Protein AF-0000000073175382 (afdb_homodimer)

Solvent-accessible surface area (backbone atoms only — not comparable to full-atom values): 8287 Å² total; per-residue (Å²): 129,83,79,76,67,55,71,67,48,51,54,48,49,57,59,66,45,48,71,29,51,30,39,38,35,30,70,88,64,50,30,36,39,24,29,28,66,21,48,31,96,70,52,30,32,27,28,35,66,22,32,36,38,60,87,94,38,78,76,46,76,35,62,39,35,36,37,39,23,92,41,53,65,48,77,41,82,107,128,84,72,72,68,46,50,57,45,44,59,46,49,58,59,67,44,50,71,29,52,29,38,40,34,32,71,88,66,50,31,34,39,25,28,27,66,43,68,50,96,68,53,32,33,33,28,34,66,22,34,35,40,60,88,95,38,80,76,48,76,35,68,67,44,79,45,62,22,89,44,46,37,33,43,29,59,109

Nearest PDB structures (foldseek):
  4f7u-assembly2_I  TM=9.726E-01  e=1.746E-07  Xenopus laevis
  1i4k-assembly6_T  TM=9.690E-01  e=5.538E-07  Archaeoglobus fulgidus
  1m8v-assembly1_B  TM=9.820E-01  e=1.757E-06  Pyrococcus abyssi
  1th7-assembly1_A  TM=8.990E-01  e=1.961E-06  Saccharolobus solfataricus
  5o9z-assembly1_d  TM=9.003E-01  e=1.196E-06  Homo sapiens

InterPro domains:
  IPR0011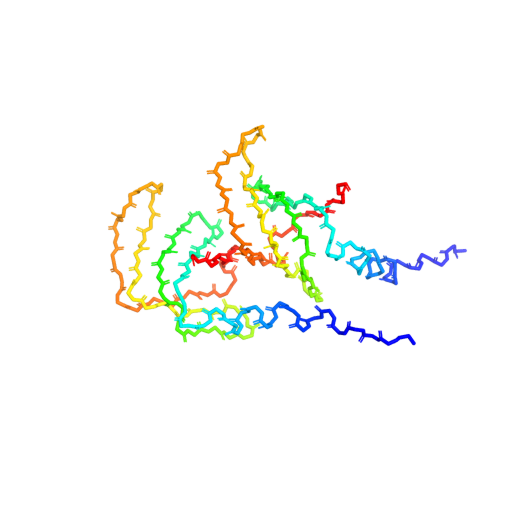63 Sm domain, eukaryotic/archaea-type [PF01423] (12-75)
  IPR001163 Sm domain, eukaryotic/archaea-type [SM00651] (12-77)
  IPR010920 LSM domain superfamily [SSF50182] (12-76)
  IPR016487 Sm-like protein Lsm6/SmF [PTHR11021] (9-78)
  IPR047575 Sm doma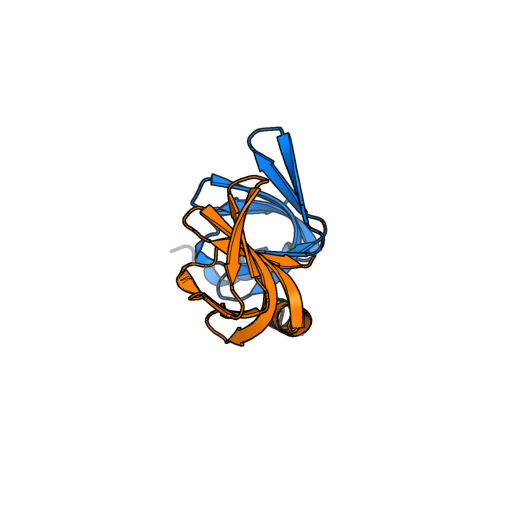in [PS52002] (9-78)

Secondary structure (DSSP, 8-state):
-----HHHHHHHHHHHTTTSEEEEEETTS-EEEEEEEEE-TT--EEEEEEEEEETTEEEEEEEEEEE-GGGEEEEEE-/-----THHHHHHHHHHTTTSEEEEEETTS-EEEEEEEEE-TT--EEEEEEEEEETTEEEEEEEEEEE-GGGEEEEEE-

Organism: Brettanomyces naardenensis (NCBI:txid13370)

Radius of gyration: 16.24 Å; Cα contacts (8 Å, |Δi|>4): 353; chains: 2; bounding box: 35×48×43 Å

Structure (mmCIF, N/CA/C/O backbone):
data_AF-0000000073175382-model_v1
#
loop_
_entity.id
_entity.type
_entity.pdbx_description
1 polymer DEKNAAC103943
#
loop_
_atom_site.group_PDB
_atom_site.id
_atom_site.type_symbol
_atom_site.label_atom_id
_atom_site.label_alt_id
_atom_site.label_comp_id
_atom_site.label_asym_id
_atom_site.label_entity_id
_atom_site.label_seq_id
_atom_site.pdbx_PDB_ins_code
_atom_site.Cartn_x
_atom_site.Cartn_y
_atom_site.Cartn_z
_atom_site.oc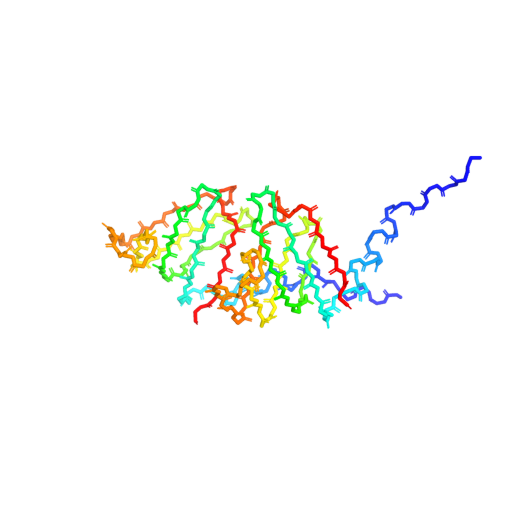cupancy
_atom_site.B_iso_or_equiv
_atom_site.auth_seq_id
_atom_site.auth_comp_id
_atom_site.auth_asym_id
_atom_site.auth_atom_id
_atom_site.pdbx_PDB_model_num
ATOM 1 N N . MET A 1 1 ? -4.305 27.578 30.906 1 38.25 1 MET A N 1
ATOM 2 C CA . MET A 1 1 ? -4.312 26.281 30.234 1 38.25 1 MET A CA 1
ATOM 3 C C . MET A 1 1 ? -4.16 26.453 28.719 1 38.25 1 MET A C 1
ATOM 5 O O . MET A 1 1 ? -4.988 27.094 28.078 1 38.25 1 MET A O 1
ATOM 9 N N . SER A 1 2 ? -3.01 26.641 28.094 1 44.53 2 SER A N 1
ATOM 10 C CA . SER A 1 2 ? -2.812 26.891 26.672 1 44.53 2 SER A CA 1
ATOM 11 C C . SER A 1 2 ? -3.625 25.922 25.828 1 44.53 2 SER A C 1
ATOM 13 O O . SER A 1 2 ? -3.674 24.734 26.109 1 44.53 2 SER A O 1
ATOM 15 N N . ALA A 1 3 ? -4.746 26.219 25.281 1 49.75 3 ALA A N 1
ATOM 16 C CA . ALA A 1 3 ? -5.664 25.438 24.453 1 49.75 3 ALA A CA 1
ATOM 17 C C . ALA A 1 3 ? -4.902 24.594 23.422 1 49.75 3 ALA A C 1
ATOM 19 O O . ALA A 1 3 ? -4.059 25.125 22.703 1 49.75 3 ALA A O 1
ATOM 20 N N . VAL A 1 4 ? -4.352 23.469 23.719 1 46.31 4 VAL A N 1
ATOM 21 C CA . VAL A 1 4 ? -3.609 22.578 22.828 1 46.31 4 VAL A CA 1
ATOM 22 C C . VAL A 1 4 ? -4.375 22.406 21.531 1 46.31 4 VAL A C 1
ATOM 24 O O . VAL A 1 4 ? -5.461 21.812 21.516 1 46.31 4 VAL A O 1
ATOM 27 N N . PRO A 1 5 ? -4.633 23.281 20.609 1 49.53 5 PRO A N 1
ATOM 28 C CA . PRO A 1 5 ? -5.355 23.219 19.328 1 49.53 5 PRO A CA 1
ATOM 29 C C . PRO A 1 5 ? -5.023 21.953 18.531 1 49.53 5 PRO A C 1
ATOM 31 O O . PRO A 1 5 ? -4.172 22 17.641 1 49.53 5 PRO A O 1
ATOM 34 N N . THR A 1 6 ? -4.719 20.812 19.047 1 50.59 6 THR A N 1
ATOM 35 C CA . THR A 1 6 ? -3.912 19.688 18.562 1 50.59 6 THR A CA 1
ATOM 36 C C . THR A 1 6 ? -4.512 19.094 17.297 1 50.59 6 THR A C 1
ATOM 38 O O . THR A 1 6 ? -3.783 18.766 16.359 1 50.59 6 THR A O 1
ATOM 41 N N . SER A 1 7 ? -5.848 18.828 17.359 1 56.62 7 SER A N 1
ATOM 42 C CA . SER A 1 7 ? -6.461 18.062 16.281 1 56.62 7 SER A CA 1
ATOM 43 C C . SER A 1 7 ? -6.457 18.859 14.977 1 56.62 7 SER A C 1
ATOM 45 O O . SER A 1 7 ? -6.188 18.297 13.906 1 56.62 7 SER A O 1
ATOM 47 N N . ALA A 1 8 ? -6.777 20.172 14.953 1 63.34 8 ALA A N 1
ATOM 48 C CA . ALA A 1 8 ? -6.789 21.094 13.82 1 63.34 8 ALA A CA 1
ATOM 49 C C . ALA A 1 8 ? -5.402 21.188 13.188 1 63.34 8 ALA A C 1
ATOM 51 O O . ALA A 1 8 ? -5.273 21.188 11.961 1 63.34 8 ALA A O 1
ATOM 52 N N . SER A 1 9 ? -4.402 20.969 14.008 1 83.56 9 SER A N 1
ATOM 53 C CA . SER A 1 9 ? -3.035 21.203 13.555 1 83.56 9 SER A CA 1
ATOM 54 C C . SER A 1 9 ? -2.494 20 12.781 1 83.56 9 SER A C 1
ATOM 56 O O . SER A 1 9 ? -1.812 20.172 11.766 1 83.56 9 SER A O 1
ATOM 58 N N . THR A 1 1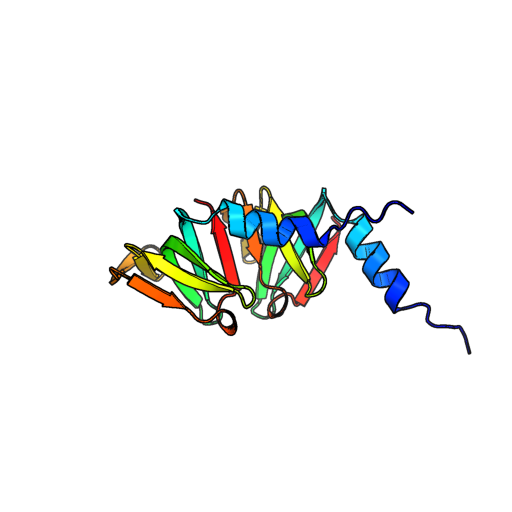0 ? -2.939 18.812 13.203 1 86.81 10 THR A N 1
ATOM 59 C CA . THR A 1 10 ? -2.451 17.625 12.508 1 86.81 10 THR A CA 1
ATOM 60 C C . THR A 1 10 ? -3.051 17.531 11.109 1 86.81 10 THR A C 1
ATOM 62 O O . THR A 1 10 ? -2.332 17.312 10.133 1 86.81 10 THR A O 1
ATOM 65 N N . SER A 1 11 ? -4.422 17.766 11.125 1 87.38 11 SER A N 1
ATOM 66 C CA . SER A 1 11 ? -5.109 17.719 9.836 1 87.38 11 SER A CA 1
ATOM 67 C C . SER A 1 11 ? -4.535 18.75 8.867 1 87.38 11 SER A C 1
ATOM 69 O O . SER A 1 11 ? -4.402 18.469 7.672 1 87.38 11 SER A O 1
ATOM 71 N N . ASN A 1 12 ? -4.281 19.953 9.375 1 89.75 12 ASN A N 1
ATOM 72 C CA . ASN A 1 12 ? -3.688 20.984 8.539 1 89.75 12 ASN A CA 1
ATOM 73 C C . ASN A 1 12 ? -2.318 20.562 8.008 1 89.75 12 ASN A C 1
ATOM 75 O O . ASN A 1 12 ? -2.002 20.781 6.84 1 89.75 12 ASN A O 1
ATOM 79 N N . PHE A 1 13 ? -1.589 20.062 8.938 1 91.38 13 PHE A N 1
ATOM 80 C CA . PHE A 1 13 ? -0.28 19.594 8.516 1 91.38 13 PHE A CA 1
ATOM 81 C C . PHE A 1 13 ? -0.418 18.578 7.379 1 91.38 13 PHE A C 1
ATOM 83 O O . PHE A 1 13 ? 0.25 18.703 6.352 1 91.38 13 PHE A O 1
ATOM 90 N N . LEU A 1 14 ? -1.261 17.562 7.543 1 92.56 14 LEU A N 1
ATOM 91 C CA . LEU A 1 14 ? -1.413 16.484 6.562 1 92.56 14 LEU A CA 1
ATOM 92 C C . LEU A 1 14 ? -1.925 17.031 5.234 1 92.56 14 LEU A C 1
ATOM 94 O O . LEU A 1 14 ? -1.491 16.594 4.168 1 92.56 14 LEU A O 1
ATOM 98 N N . SER A 1 15 ? -2.773 18 5.352 1 92.31 15 SER A N 1
ATOM 99 C CA . SER A 1 15 ? -3.256 18.656 4.141 1 92.31 15 SER A CA 1
ATOM 100 C C . SER A 1 15 ? -2.135 19.406 3.434 1 92.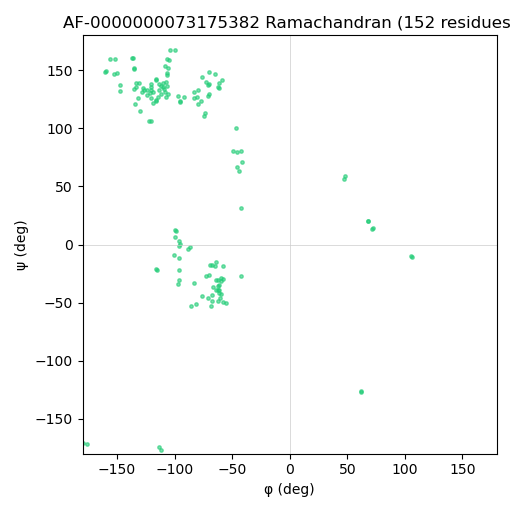31 15 SER A C 1
ATOM 102 O O . SER A 1 15 ? -2.035 19.375 2.205 1 92.31 15 SER A O 1
ATOM 104 N N . ASP A 1 16 ? -1.273 19.969 4.207 1 94.06 16 ASP A N 1
ATOM 105 C CA . ASP A 1 16 ? -0.218 20.828 3.668 1 94.06 16 ASP A CA 1
ATOM 106 C C . ASP A 1 16 ? 0.842 20 2.945 1 94.06 16 ASP A C 1
ATOM 108 O O . ASP A 1 16 ? 1.479 20.469 2.006 1 94.06 16 ASP A O 1
ATOM 112 N N . ILE A 1 17 ? 1 18.797 3.318 1 94.75 17 ILE A N 1
ATOM 113 C CA . ILE A 1 17 ? 2.094 18.016 2.74 1 94.75 17 ILE A CA 1
ATOM 114 C C . ILE A 1 17 ? 1.574 17.188 1.577 1 94.75 17 ILE A C 1
ATOM 116 O O . ILE A 1 17 ? 2.34 16.469 0.93 1 94.75 17 ILE A O 1
ATOM 120 N N . THR A 1 18 ? 0.351 17.25 1.3 1 95.25 18 THR A N 1
ATOM 121 C CA . THR A 1 18 ? -0.161 16.562 0.114 1 95.25 18 THR A CA 1
ATOM 122 C C . THR A 1 18 ? 0.469 17.141 -1.152 1 95.25 18 THR A C 1
ATOM 124 O O . THR A 1 18 ? 0.604 18.359 -1.287 1 95.25 18 THR A O 1
ATOM 127 N N . ASN A 1 19 ? 0.894 16.25 -2.068 1 97.06 19 ASN A N 1
ATOM 128 C CA . ASN A 1 19 ? 1.587 16.562 -3.316 1 97.06 19 ASN A CA 1
ATOM 129 C C . ASN A 1 19 ? 3.021 17.016 -3.066 1 97.06 19 ASN A C 1
ATOM 131 O O . ASN A 1 19 ? 3.623 17.672 -3.912 1 97.06 19 ASN A O 1
ATOM 135 N N . SER A 1 20 ? 3.516 16.797 -1.87 1 97.88 20 SER A N 1
ATOM 136 C CA . SER A 1 20 ? 4.902 17.094 -1.528 1 97.88 20 SER A CA 1
ATOM 137 C C . SER A 1 20 ? 5.727 15.82 -1.405 1 97.88 20 SER A C 1
ATOM 139 O O . SER A 1 20 ? 5.168 14.734 -1.228 1 97.88 20 SER A O 1
ATOM 141 N N . SER A 1 21 ? 7.055 16.031 -1.524 1 98.62 21 SER A N 1
ATOM 142 C CA . SER A 1 21 ? 7.977 14.93 -1.259 1 98.62 21 SER A CA 1
ATOM 143 C C . SER A 1 21 ? 8.023 14.594 0.228 1 98.62 21 SER A C 1
ATOM 145 O O . SER A 1 21 ? 8.172 15.484 1.067 1 98.62 21 SER A O 1
ATOM 147 N N . VAL A 1 22 ? 7.828 13.297 0.558 1 98.75 22 VAL A N 1
ATOM 148 C CA . VAL A 1 22 ? 7.797 12.898 1.96 1 98.75 22 VAL A CA 1
ATOM 149 C C . VAL A 1 22 ? 8.617 11.625 2.15 1 98.75 22 VAL A C 1
ATOM 151 O O . VAL A 1 22 ? 8.953 10.938 1.178 1 98.75 22 VAL A O 1
ATOM 154 N N . ILE A 1 23 ? 9.008 11.375 3.379 1 98.69 23 ILE A N 1
ATOM 155 C CA . ILE A 1 23 ? 9.523 10.094 3.865 1 98.69 23 ILE A CA 1
ATOM 156 C C . ILE A 1 23 ? 8.477 9.422 4.754 1 98.69 23 ILE A C 1
ATOM 158 O O . ILE A 1 23 ? 7.922 10.055 5.656 1 98.69 23 ILE A O 1
ATOM 162 N N . VAL A 1 24 ? 8.156 8.172 4.441 1 98.69 24 VAL A N 1
ATOM 163 C CA . VAL A 1 24 ? 7.219 7.395 5.246 1 98.69 24 VAL A CA 1
ATOM 164 C C . VAL A 1 24 ? 7.938 6.195 5.855 1 98.69 24 VAL A C 1
ATOM 166 O O . VAL A 1 24 ? 8.523 5.379 5.141 1 98.69 24 VAL A O 1
ATOM 169 N N . LYS A 1 25 ? 7.859 6.098 7.188 1 98.5 25 LYS A N 1
ATOM 170 C CA . LYS A 1 25 ? 8.391 4.953 7.918 1 98.5 25 LYS A CA 1
ATOM 171 C C . LYS A 1 25 ? 7.273 4.09 8.492 1 98.5 25 LYS A C 1
ATOM 173 O O . LYS A 1 25 ? 6.305 4.609 9.047 1 98.5 25 LYS A O 1
ATOM 178 N N . LEU A 1 26 ? 7.41 2.783 8.297 1 97.81 26 LEU A N 1
ATOM 179 C CA . LEU A 1 26 ? 6.391 1.86 8.773 1 97.81 26 LEU A CA 1
ATOM 180 C C . LEU A 1 26 ? 6.809 1.223 10.094 1 97.81 26 LEU A C 1
ATOM 182 O O . LEU A 1 26 ? 7.98 1.279 10.469 1 97.81 26 LEU A O 1
ATOM 186 N N . ASN A 1 27 ? 5.871 0.591 10.734 1 96.88 27 ASN A N 1
ATOM 187 C CA . ASN A 1 27 ? 6.082 -0.045 12.031 1 96.88 27 ASN A CA 1
ATOM 188 C C . ASN A 1 27 ? 7.117 -1.161 11.945 1 96.88 27 ASN A C 1
ATOM 190 O O . ASN A 1 27 ? 7.848 -1.411 12.906 1 96.88 27 ASN A O 1
ATOM 194 N N . ASN A 1 28 ? 7.199 -1.766 10.898 1 94.06 28 ASN A N 1
ATOM 195 C CA . ASN A 1 28 ? 8.102 -2.902 10.734 1 94.06 28 ASN A CA 1
ATOM 196 C C . ASN A 1 28 ? 9.484 -2.459 10.281 1 94.06 28 ASN A C 1
ATOM 198 O O . ASN A 1 28 ? 10.336 -3.293 9.969 1 94.06 28 ASN A O 1
ATOM 202 N N . GLY A 1 29 ? 9.633 -1.207 10.047 1 94.62 29 GLY A N 1
ATOM 203 C CA . GLY A 1 29 ? 10.953 -0.677 9.727 1 94.62 29 GLY A CA 1
ATOM 204 C C . GLY A 1 29 ? 11.102 -0.315 8.258 1 94.62 29 GLY A C 1
ATOM 205 O O . GLY A 1 29 ? 12.07 0.351 7.875 1 94.62 29 GLY A O 1
ATOM 206 N N . PHE A 1 30 ? 10.195 -0.678 7.414 1 95.44 30 PHE A N 1
ATOM 207 C CA . PHE A 1 30 ? 10.266 -0.299 6.008 1 95.44 30 PHE A CA 1
ATOM 208 C C . PHE A 1 30 ? 10.133 1.211 5.844 1 95.44 30 PHE A C 1
ATOM 210 O O . PHE A 1 30 ? 9.453 1.867 6.637 1 95.44 30 PHE A O 1
ATOM 217 N N . GLU A 1 31 ? 10.82 1.704 4.863 1 98.31 31 GLU A N 1
ATOM 218 C CA . GLU A 1 31 ? 10.852 3.141 4.609 1 98.31 31 GLU A CA 1
ATOM 219 C C . GLU A 1 31 ? 10.641 3.445 3.131 1 98.31 31 GLU A C 1
ATOM 221 O O . GLU A 1 31 ? 11.234 2.797 2.268 1 98.31 31 GLU A O 1
ATOM 226 N N . TYR A 1 32 ? 9.797 4.434 2.869 1 98.62 32 TYR A N 1
ATOM 227 C CA . TYR A 1 32 ? 9.492 4.848 1.505 1 98.62 32 TYR A CA 1
ATOM 228 C C . TYR A 1 32 ? 9.695 6.348 1.332 1 98.62 32 TYR A C 1
ATOM 230 O O . TYR A 1 32 ? 9.359 7.133 2.221 1 98.62 32 TYR A O 1
ATOM 238 N N . HIS A 1 33 ? 10.328 6.738 0.267 1 98.75 33 HIS A N 1
ATOM 239 C CA . HIS A 1 33 ? 10.422 8.117 -0.187 1 98.75 33 HIS A CA 1
ATOM 240 C C . HIS A 1 33 ? 9.578 8.344 -1.436 1 98.75 33 HIS A C 1
ATOM 242 O O . HIS A 1 33 ? 9.625 7.551 -2.377 1 98.75 33 HIS A O 1
ATOM 248 N N . GLY A 1 34 ? 8.797 9.367 -1.444 1 98.62 34 GLY A N 1
ATOM 249 C CA . GLY A 1 34 ? 7.98 9.641 -2.615 1 98.62 34 GLY A CA 1
ATOM 250 C C . GLY A 1 34 ? 7.125 10.883 -2.469 1 98.62 34 GLY A C 1
ATOM 251 O O . GLY A 1 34 ? 7.34 11.688 -1.561 1 98.62 34 GLY A O 1
ATOM 252 N N . VAL A 1 35 ? 6.215 11.094 -3.414 1 98.69 35 VAL A N 1
ATOM 253 C CA . VAL A 1 35 ? 5.27 12.203 -3.383 1 98.69 35 VAL A CA 1
ATOM 254 C C . VAL A 1 35 ? 3.945 11.742 -2.775 1 98.69 35 VAL A C 1
ATOM 256 O O . VAL A 1 35 ? 3.332 10.789 -3.264 1 98.69 35 VAL A O 1
ATOM 259 N N . LEU A 1 36 ? 3.562 12.445 -1.727 1 98.38 36 LEU A N 1
ATOM 260 C CA . LEU A 1 36 ? 2.275 12.133 -1.116 1 98.38 36 LEU A CA 1
ATOM 261 C C . LEU A 1 36 ? 1.125 12.641 -1.979 1 98.38 36 LEU A C 1
ATOM 263 O O . LEU A 1 36 ? 0.879 13.852 -2.041 1 98.38 36 LEU A O 1
ATOM 267 N N . SER A 1 37 ? 0.405 11.719 -2.557 1 97.44 37 SER A N 1
ATOM 268 C CA . SER A 1 37 ? -0.668 12.156 -3.441 1 97.44 37 SER A CA 1
ATOM 269 C C . SER A 1 37 ? -2.006 12.195 -2.711 1 97.44 37 SER A C 1
ATOM 271 O O . SER A 1 37 ? -2.895 12.969 -3.07 1 97.44 37 SER A O 1
ATOM 273 N N . SER A 1 38 ? -2.135 11.32 -1.757 1 96.62 38 SER A N 1
ATOM 274 C CA . SER A 1 38 ? -3.398 11.258 -1.029 1 96.62 38 SER A CA 1
ATOM 275 C C . SER A 1 38 ? -3.195 10.734 0.388 1 96.62 38 SER A C 1
ATOM 277 O O . SER A 1 38 ? -2.299 9.922 0.632 1 96.62 38 SER A O 1
ATOM 279 N N . ILE A 1 39 ? -3.971 11.195 1.347 1 95.56 39 ILE A N 1
ATOM 280 C CA . ILE A 1 39 ? -4.027 10.719 2.727 1 95.56 39 ILE A CA 1
ATOM 281 C C . ILE A 1 39 ? -5.453 10.867 3.26 1 95.56 39 ILE A C 1
ATOM 283 O O . ILE A 1 39 ? -6.105 11.891 3.039 1 95.56 39 ILE A O 1
ATOM 287 N N . ASP A 1 40 ? -5.922 9.812 3.865 1 91.44 40 ASP A N 1
ATOM 288 C CA . ASP A 1 40 ? -7.301 9.891 4.344 1 91.44 40 ASP A CA 1
ATOM 289 C C . ASP A 1 40 ? -7.352 9.898 5.871 1 91.44 40 ASP A C 1
ATOM 291 O O . ASP A 1 40 ? -6.316 10.023 6.531 1 91.44 40 ASP A O 1
ATOM 295 N N . GLY A 1 41 ? -8.508 9.898 6.441 1 87.19 41 GLY A N 1
ATOM 296 C CA . GLY A 1 41 ? -8.711 10.078 7.871 1 87.19 41 GLY A CA 1
ATOM 297 C C . GLY A 1 41 ? -8.133 8.953 8.703 1 87.19 41 GLY A C 1
ATOM 298 O O . GLY A 1 41 ? -7.938 9.109 9.914 1 87.19 41 GLY A O 1
ATOM 299 N N . PHE A 1 42 ? -7.855 7.812 8.141 1 87.56 42 PHE A N 1
ATOM 300 C CA . PHE A 1 42 ? -7.23 6.68 8.82 1 87.56 42 PHE A CA 1
ATOM 301 C C . PHE A 1 42 ? -5.727 6.668 8.578 1 87.56 42 PHE A C 1
ATOM 303 O O . PHE A 1 42 ? -5.055 5.676 8.867 1 87.56 42 PHE A O 1
ATOM 310 N N . MET A 1 43 ? -5.238 7.668 7.887 1 91.31 43 MET A N 1
ATOM 311 C CA . MET A 1 43 ? -3.842 7.871 7.504 1 91.31 43 MET A CA 1
ATOM 312 C C . MET A 1 43 ? -3.398 6.82 6.492 1 91.31 43 MET A C 1
ATOM 314 O O . MET A 1 43 ? -2.229 6.434 6.465 1 91.31 43 MET A O 1
ATOM 318 N N . ASN A 1 44 ? -4.41 6.172 5.789 1 95.81 44 ASN A N 1
ATOM 319 C CA . ASN A 1 44 ? -4.031 5.516 4.539 1 95.81 44 ASN A CA 1
ATOM 320 C C . ASN A 1 44 ? -3.428 6.508 3.549 1 95.81 44 ASN A C 1
ATOM 322 O O . ASN A 1 44 ? -3.914 7.633 3.416 1 95.81 44 ASN A O 1
ATOM 326 N N . ILE A 1 45 ? -2.42 6.023 2.85 1 97.56 45 ILE A N 1
ATOM 327 C CA . ILE A 1 45 ? -1.767 7.008 1.993 1 97.56 45 ILE A CA 1
ATOM 328 C C . ILE A 1 45 ? -1.527 6.406 0.609 1 97.56 45 ILE A C 1
ATOM 330 O O . ILE A 1 45 ? -1.442 5.188 0.461 1 97.56 45 ILE A O 1
ATOM 334 N N . VAL A 1 46 ? -1.505 7.277 -0.35 1 98.19 46 VAL A N 1
ATOM 335 C CA . VAL A 1 46 ? -1.046 6.949 -1.695 1 98.19 46 VAL A CA 1
ATOM 336 C C . VAL A 1 46 ? 0.202 7.766 -2.029 1 98.19 46 VAL A C 1
ATOM 338 O O . VAL A 1 46 ? 0.204 8.992 -1.901 1 98.19 46 VAL A O 1
ATOM 341 N N . LEU A 1 47 ? 1.249 7.051 -2.377 1 98.44 47 LEU A N 1
ATOM 342 C CA . LEU A 1 47 ? 2.492 7.68 -2.818 1 98.44 47 LEU A CA 1
ATOM 343 C C . LEU A 1 47 ? 2.686 7.504 -4.32 1 98.44 47 LEU A C 1
ATOM 345 O O . LEU A 1 47 ? 2.387 6.441 -4.871 1 98.44 47 LEU A O 1
ATOM 349 N N . GLU A 1 48 ? 3.154 8.523 -4.93 1 98.12 48 GLU A N 1
ATOM 350 C CA . GLU A 1 48 ? 3.57 8.461 -6.328 1 98.12 48 GLU A CA 1
ATOM 351 C C . GLU A 1 48 ? 5.09 8.484 -6.453 1 98.12 48 GLU A C 1
ATOM 353 O O . GLU A 1 48 ? 5.77 9.148 -5.664 1 98.12 48 GLU A O 1
ATOM 358 N N . ASN A 1 49 ? 5.586 7.758 -7.465 1 98.06 49 ASN A N 1
ATOM 359 C CA . ASN A 1 49 ? 7.016 7.738 -7.77 1 98.06 49 ASN A CA 1
ATOM 360 C C . ASN A 1 49 ? 7.848 7.504 -6.512 1 98.06 49 ASN A C 1
ATOM 362 O O . ASN A 1 49 ? 8.766 8.273 -6.219 1 98.06 49 ASN A O 1
ATOM 366 N N . SER A 1 50 ? 7.566 6.371 -5.891 1 98.5 50 SER A N 1
ATOM 367 C CA . SER A 1 50 ? 8.195 6.148 -4.594 1 98.5 50 SER A CA 1
ATOM 368 C C . SER A 1 50 ? 9.266 5.066 -4.68 1 98.5 50 SER A C 1
ATOM 370 O O . SER A 1 50 ? 9.258 4.242 -5.594 1 98.5 50 SER A O 1
ATOM 372 N N . ILE A 1 51 ? 10.18 5.195 -3.773 1 98.38 51 ILE A N 1
ATOM 373 C CA . ILE A 1 51 ? 11.266 4.223 -3.68 1 98.38 51 ILE A CA 1
ATOM 374 C C . ILE A 1 51 ? 11.297 3.623 -2.277 1 98.38 51 ILE A C 1
ATOM 376 O O . ILE A 1 51 ? 11.094 4.328 -1.287 1 98.38 51 ILE A O 1
ATOM 380 N N . GLU A 1 52 ? 11.398 2.361 -2.25 1 97.94 52 GLU A N 1
ATOM 381 C CA . GLU A 1 52 ? 11.633 1.659 -0.991 1 97.94 52 GLU A CA 1
ATOM 382 C C . GLU A 1 52 ? 13.102 1.717 -0.588 1 97.94 52 GLU A C 1
ATOM 384 O O . GLU A 1 52 ? 13.984 1.415 -1.395 1 97.94 52 GLU A O 1
ATOM 389 N N . MET A 1 53 ? 13.289 2.059 0.701 1 97.62 53 MET A N 1
ATOM 390 C CA . MET A 1 53 ? 14.648 2.221 1.205 1 97.62 53 MET A CA 1
ATOM 391 C C . MET A 1 53 ? 14.977 1.152 2.244 1 97.62 53 MET A C 1
ATOM 393 O O . MET A 1 53 ? 14.164 0.869 3.125 1 97.62 53 MET A O 1
ATOM 397 N N . VAL A 1 54 ? 16.141 0.508 2.123 1 94.62 54 VAL A N 1
ATOM 398 C CA . VAL A 1 54 ? 16.766 -0.3 3.172 1 94.62 54 VAL A CA 1
ATOM 399 C C . VAL A 1 54 ? 18.141 0.257 3.514 1 94.62 54 VAL A C 1
ATOM 401 O O . VAL A 1 54 ? 19.094 0.101 2.738 1 94.62 54 VAL A O 1
ATOM 404 N N . GLY A 1 55 ? 18.125 0.879 4.695 1 92.5 55 GLY A N 1
ATOM 405 C CA . GLY A 1 55 ? 19.312 1.675 4.938 1 92.5 55 GLY A CA 1
ATOM 406 C C . GLY A 1 55 ? 19.5 2.799 3.936 1 92.5 55 GLY A C 1
ATOM 407 O O . GLY A 1 55 ? 18.594 3.615 3.74 1 92.5 55 GLY A O 1
ATOM 408 N N . SER A 1 56 ? 20.625 2.895 3.312 1 93.06 56 SER A N 1
ATOM 409 C CA . SER A 1 56 ? 20.891 3.953 2.344 1 93.06 56 SER A CA 1
ATOM 410 C C . SER A 1 56 ? 20.688 3.459 0.915 1 93.06 56 SER A C 1
ATOM 412 O O . SER A 1 56 ? 21.047 4.152 -0.042 1 93.06 56 SER A O 1
ATOM 414 N N . LYS A 1 57 ? 20.109 2.332 0.814 1 96.62 57 LYS A N 1
ATOM 415 C CA . LYS A 1 57 ? 19.984 1.738 -0.515 1 96.62 57 LYS A CA 1
ATOM 416 C C . LYS A 1 57 ? 18.547 1.734 -0.994 1 96.62 57 LYS A C 1
ATOM 418 O O . LYS A 1 57 ? 17.625 1.397 -0.234 1 96.62 57 LYS A O 1
ATOM 423 N N . GLU A 1 58 ? 18.406 2.094 -2.193 1 96.75 58 GLU A N 1
ATOM 424 C CA . GLU A 1 58 ? 17.125 1.937 -2.867 1 96.75 58 GLU A CA 1
ATOM 425 C C . GLU A 1 58 ? 16.922 0.506 -3.361 1 96.75 58 GLU A C 1
ATOM 427 O O . GLU A 1 58 ? 17.75 -0.01 -4.117 1 96.75 58 GLU A O 1
ATOM 432 N N . ILE A 1 59 ? 15.758 -0.111 -2.982 1 93.81 59 ILE A N 1
ATOM 433 C CA . ILE A 1 59 ? 15.648 -1.521 -3.34 1 93.81 59 ILE A CA 1
ATOM 434 C C . ILE A 1 59 ? 14.516 -1.711 -4.344 1 93.81 59 ILE A C 1
ATOM 436 O O . ILE A 1 59 ? 14.516 -2.668 -5.117 1 93.81 59 ILE A O 1
ATOM 440 N N . ARG A 1 60 ? 13.578 -0.82 -4.41 1 94.94 60 ARG A N 1
ATOM 441 C CA . ARG A 1 60 ? 12.445 -0.985 -5.312 1 94.94 60 ARG A CA 1
ATOM 442 C C . ARG A 1 60 ? 11.75 0.347 -5.566 1 94.94 60 ARG A C 1
ATOM 444 O O . ARG A 1 60 ? 11.703 1.207 -4.684 1 94.94 60 ARG A O 1
ATOM 451 N N . LYS A 1 61 ? 11.219 0.443 -6.73 1 97.81 61 LYS A N 1
ATOM 452 C CA . LYS A 1 61 ? 10.469 1.635 -7.117 1 97.81 61 LYS A CA 1
ATOM 453 C C . LYS A 1 61 ? 9.008 1.299 -7.387 1 97.81 61 LYS A C 1
ATOM 455 O O . LYS A 1 61 ? 8.695 0.238 -7.934 1 97.81 61 LYS A O 1
ATOM 460 N N . TYR A 1 62 ? 8.195 2.16 -7.016 1 97.38 62 TYR A N 1
ATOM 461 C CA . TYR A 1 62 ? 6.766 2.039 -7.277 1 97.38 62 TYR A CA 1
ATOM 462 C C . TYR A 1 62 ? 6.219 3.301 -7.938 1 97.38 62 TYR A C 1
ATOM 464 O O . TYR A 1 62 ? 6.484 4.414 -7.477 1 97.38 62 TYR A O 1
ATOM 472 N N . ASN A 1 63 ? 5.461 3.098 -9.016 1 97.06 63 ASN A N 1
ATOM 473 C CA . ASN A 1 63 ? 4.789 4.25 -9.602 1 97.06 63 ASN A CA 1
ATOM 474 C C . ASN A 1 63 ? 3.691 4.785 -8.688 1 97.06 63 ASN A C 1
ATOM 476 O O . ASN A 1 63 ? 3.602 5.992 -8.461 1 97.06 63 ASN A O 1
ATOM 480 N N . GLU A 1 64 ? 2.805 3.953 -8.258 1 97.94 64 GLU A N 1
ATOM 481 C CA . GLU A 1 64 ? 1.767 4.273 -7.281 1 97.94 64 GLU A CA 1
ATOM 482 C C . GLU A 1 64 ? 1.702 3.219 -6.176 1 97.94 64 GLU A C 1
ATOM 484 O O . GLU A 1 64 ? 1.618 2.021 -6.457 1 97.94 64 GLU A O 1
ATOM 489 N N . LEU A 1 65 ? 1.787 3.693 -4.945 1 98.31 65 LEU A N 1
ATOM 490 C CA . LEU A 1 65 ? 1.87 2.832 -3.77 1 98.31 65 LEU A CA 1
ATOM 491 C C . LEU A 1 65 ? 0.853 3.254 -2.715 1 98.31 65 LEU A C 1
ATOM 493 O O . LEU A 1 65 ? 0.882 4.391 -2.236 1 98.31 65 LEU A O 1
ATOM 497 N N . PHE A 1 66 ? -0.084 2.365 -2.475 1 98.19 66 PHE A N 1
ATOM 498 C CA . PHE A 1 66 ? -1.001 2.545 -1.354 1 98.19 66 PHE A CA 1
ATOM 499 C C . PHE A 1 66 ? -0.468 1.857 -0.103 1 98.19 66 PHE A C 1
ATOM 501 O O . PHE A 1 66 ? -0.108 0.679 -0.141 1 98.19 66 PHE A O 1
ATOM 508 N N . VAL A 1 67 ? -0.374 2.574 0.975 1 98.25 67 VAL A N 1
ATOM 509 C CA . VAL A 1 67 ? 0.064 2.037 2.26 1 98.25 67 VAL A CA 1
ATOM 510 C C . VAL A 1 67 ? -1.054 2.186 3.289 1 98.25 67 VAL A C 1
ATOM 512 O O . VAL A 1 67 ? -1.614 3.271 3.453 1 98.25 67 VAL A O 1
ATOM 515 N N . ARG A 1 68 ? -1.348 1.121 3.996 1 96.69 68 ARG A N 1
ATOM 516 C CA . ARG A 1 68 ? -2.375 1.16 5.031 1 96.69 68 ARG A CA 1
ATOM 517 C C . ARG A 1 68 ? -1.906 1.966 6.238 1 96.69 68 ARG A C 1
ATOM 519 O O . ARG A 1 68 ? -0.804 1.749 6.746 1 96.69 68 ARG A O 1
ATOM 526 N N . GLY A 1 69 ? -2.83 2.719 6.664 1 96.25 69 GLY A N 1
ATOM 527 C CA . GLY A 1 69 ? -2.52 3.654 7.73 1 96.25 69 GLY A CA 1
ATOM 528 C C . GLY A 1 69 ? -2.059 2.975 9.008 1 96.25 69 GLY A C 1
ATOM 529 O O . GLY A 1 69 ? -1.183 3.484 9.703 1 96.25 69 GLY A O 1
ATOM 530 N N . ASN A 1 70 ? -2.559 1.841 9.336 1 94.5 70 ASN A N 1
ATOM 531 C CA . ASN A 1 70 ? -2.24 1.13 10.57 1 94.5 70 ASN A CA 1
ATOM 532 C C . ASN A 1 70 ? -0.772 0.719 10.617 1 94.5 70 ASN A C 1
ATOM 534 O O . ASN A 1 70 ? -0.233 0.45 11.695 1 94.5 70 ASN A O 1
ATOM 538 N N . ASN A 1 71 ? -0.123 0.758 9.531 1 96.81 71 ASN A N 1
ATOM 539 C CA . ASN A 1 71 ? 1.271 0.33 9.469 1 96.81 71 ASN A CA 1
ATOM 540 C C . ASN A 1 71 ? 2.225 1.521 9.484 1 96.81 71 ASN A C 1
ATOM 542 O O . ASN A 1 71 ? 3.439 1.346 9.594 1 96.81 71 ASN A O 1
ATOM 546 N N . VAL A 1 72 ? 1.692 2.736 9.359 1 97.56 72 VAL A N 1
ATOM 547 C CA . VAL A 1 72 ? 2.523 3.932 9.281 1 97.56 72 VAL A CA 1
ATOM 548 C C . VAL A 1 72 ? 2.992 4.332 10.68 1 97.56 72 VAL A C 1
ATOM 550 O O . VAL A 1 72 ? 2.174 4.555 11.57 1 97.56 72 VAL A O 1
ATOM 553 N N . MET A 1 73 ? 4.277 4.375 10.891 1 97.94 73 MET A N 1
ATOM 554 C CA . MET A 1 73 ? 4.848 4.898 12.133 1 97.94 73 MET A CA 1
ATOM 555 C C . MET A 1 73 ? 4.918 6.422 12.102 1 97.94 73 MET A C 1
ATOM 557 O O . MET A 1 73 ? 4.453 7.086 13.031 1 97.94 73 MET A O 1
ATOM 561 N N . TYR A 1 74 ? 5.523 6.965 10.984 1 98 74 TYR A N 1
ATOM 562 C CA . TYR A 1 74 ? 5.523 8.414 10.867 1 98 74 TYR A CA 1
ATOM 563 C C . TYR A 1 74 ? 5.664 8.852 9.414 1 98 74 TYR A C 1
ATOM 565 O O . TYR A 1 74 ? 6.055 8.055 8.562 1 98 74 TYR A O 1
ATOM 573 N N . ILE A 1 75 ? 5.285 10.055 9.109 1 98 75 ILE A N 1
ATOM 574 C CA . ILE A 1 75 ? 5.469 10.758 7.84 1 98 75 ILE A CA 1
ATOM 575 C C . ILE A 1 75 ? 6.273 12.031 8.07 1 98 75 ILE A C 1
ATOM 577 O O . ILE A 1 75 ? 5.945 12.828 8.953 1 98 75 ILE A O 1
ATOM 581 N N . ALA A 1 76 ? 7.348 12.211 7.34 1 97.94 76 ALA A N 1
ATOM 582 C CA . ALA A 1 76 ? 8.172 13.414 7.418 1 97.94 76 ALA A CA 1
ATOM 583 C C . ALA A 1 76 ? 8.234 14.125 6.07 1 97.94 76 ALA A C 1
ATOM 585 O O . ALA A 1 76 ? 8.367 13.484 5.023 1 97.94 76 ALA A O 1
ATOM 586 N N . SER A 1 77 ? 8.039 15.445 6.059 1 96.94 77 SER A N 1
ATOM 587 C CA . SER A 1 77 ? 8.227 16.234 4.855 1 96.94 77 SER A CA 1
ATOM 588 C C . SER A 1 77 ? 9.703 16.375 4.508 1 96.94 77 SER A C 1
ATOM 590 O O . SER A 1 77 ? 10.555 16.453 5.402 1 96.94 77 SER A O 1
ATOM 592 N N . GLN A 1 78 ? 9.891 16.266 3.121 1 93 78 GLN A N 1
ATOM 593 C CA . GLN A 1 78 ? 11.273 16.453 2.684 1 93 78 GLN A CA 1
ATOM 594 C C . GLN A 1 78 ? 11.531 17.922 2.328 1 93 78 GLN A C 1
ATOM 596 O O . GLN A 1 78 ? 10.617 18.641 1.939 1 93 78 GLN A O 1
ATOM 601 N N . MET B 1 1 ? -14 27.906 2.814 1 28.81 1 MET B N 1
ATOM 602 C CA . MET B 1 1 ? -12.906 26.984 3.09 1 28.81 1 MET B CA 1
ATOM 603 C C . MET B 1 1 ? -13.062 25.703 2.281 1 28.81 1 MET B C 1
ATOM 605 O O . MET B 1 1 ? -13.891 24.844 2.607 1 28.81 1 MET B O 1
ATOM 609 N N . SER B 1 2 ? -13.141 25.734 1.016 1 30.58 2 SER B N 1
ATOM 610 C CA . SER B 1 2 ? -13.57 24.703 0.066 1 30.58 2 SER B CA 1
ATOM 611 C C . SER B 1 2 ? -12.875 23.375 0.328 1 30.58 2 SER B C 1
ATOM 613 O O . SER B 1 2 ? -11.648 23.297 0.305 1 30.58 2 SER B O 1
ATOM 615 N N . ALA B 1 3 ? -13.312 22.594 1.268 1 38.5 3 ALA B N 1
ATOM 616 C CA . ALA B 1 3 ? -12.859 21.312 1.784 1 38.5 3 ALA B CA 1
ATOM 617 C C . ALA B 1 3 ? -12.484 20.359 0.646 1 38.5 3 ALA B C 1
ATOM 619 O O . ALA B 1 3 ? -13.344 19.984 -0.161 1 38.5 3 ALA B O 1
ATOM 620 N N . VAL B 1 4 ? -11.555 20.625 -0.126 1 39.53 4 VAL B N 1
ATOM 621 C CA . VAL B 1 4 ? -11.18 19.672 -1.16 1 39.53 4 VAL B CA 1
ATOM 622 C C . VAL B 1 4 ? -11.102 18.266 -0.563 1 39.53 4 VAL B C 1
ATOM 624 O O . VAL B 1 4 ? -10.383 18.031 0.413 1 39.53 4 VAL B O 1
ATOM 627 N N . PRO B 1 5 ? -12.102 17.516 -0.339 1 43.09 5 PRO B N 1
ATOM 628 C CA . PRO B 1 5 ? -12.242 16.25 0.37 1 43.09 5 PRO B CA 1
ATOM 629 C C . PRO B 1 5 ? -11.094 15.281 0.076 1 43.09 5 PRO B C 1
ATOM 631 O O . PRO B 1 5 ? -10.867 14.914 -1.081 1 43.09 5 PRO B O 1
ATOM 634 N N . THR B 1 6 ? -9.914 15.469 0.513 1 45.94 6 THR B N 1
ATOM 635 C CA . THR B 1 6 ? -8.672 14.727 0.389 1 45.94 6 THR B CA 1
ATOM 636 C C . THR B 1 6 ? -8.914 13.227 0.564 1 45.94 6 THR B C 1
ATOM 638 O O . THR B 1 6 ? -8.023 12.414 0.292 1 45.94 6 THR B O 1
ATOM 641 N N . SER B 1 7 ? -10.016 12.891 1.35 1 53 7 SER B N 1
ATOM 642 C CA . SER B 1 7 ? -10.297 11.477 1.574 1 53 7 SER B CA 1
ATOM 643 C C . SER B 1 7 ? -10.508 10.742 0.257 1 53 7 SER B C 1
ATOM 645 O O . SER B 1 7 ? -10.203 9.547 0.149 1 53 7 SER B O 1
ATOM 647 N N . ALA B 1 8 ? -11.055 11.547 -0.814 1 57.97 8 ALA B N 1
ATOM 648 C CA . ALA B 1 8 ? -11.508 11.086 -2.123 1 57.97 8 ALA B CA 1
ATOM 649 C C . ALA B 1 8 ? -10.383 10.375 -2.875 1 57.97 8 ALA B C 1
ATOM 651 O O . ALA B 1 8 ? -10.602 9.336 -3.494 1 57.97 8 ALA B O 1
ATOM 652 N N . SER B 1 9 ? -9.07 10.594 -2.451 1 85.06 9 SER B N 1
ATOM 653 C CA . SER B 1 9 ? -8.062 10.203 -3.436 1 85.06 9 SER B CA 1
ATOM 654 C C . SER B 1 9 ? -7.535 8.805 -3.158 1 85.06 9 SER B C 1
ATOM 656 O O . SER B 1 9 ? -7.309 8.023 -4.086 1 85.06 9 SER B O 1
ATOM 658 N N . THR B 1 10 ? -7.699 8.352 -1.826 1 92.81 10 THR B N 1
ATOM 659 C CA . THR B 1 10 ? -7.254 6.988 -1.571 1 92.81 10 THR B CA 1
ATOM 660 C C . THR B 1 10 ? -8.258 5.98 -2.115 1 92.81 10 THR B C 1
ATOM 662 O O . THR B 1 10 ? -7.883 5.035 -2.814 1 92.81 10 THR B O 1
ATOM 665 N N . SER B 1 11 ? -9.539 6.281 -1.84 1 92 11 SER B N 1
ATOM 666 C CA . SER B 1 11 ? -10.586 5.414 -2.354 1 92 11 SER B CA 1
ATOM 667 C C . SER B 1 11 ? -10.578 5.375 -3.879 1 92 11 SER B C 1
ATOM 669 O O . SER B 1 11 ? -10.82 4.324 -4.48 1 92 11 SER B O 1
ATOM 671 N N . ASN B 1 12 ? -10.328 6.535 -4.48 1 92.75 12 ASN B N 1
ATOM 672 C CA . ASN B 1 12 ? -10.25 6.598 -5.938 1 92.75 12 ASN B CA 1
ATOM 673 C C . ASN B 1 12 ? -9.117 5.73 -6.477 1 92.75 12 ASN B C 1
ATOM 675 O O . ASN B 1 12 ? -9.289 5.039 -7.484 1 92.75 12 ASN B O 1
ATOM 679 N N . PHE B 1 13 ? -8.023 5.785 -5.816 1 93.94 13 PHE B N 1
ATOM 680 C CA . PHE B 1 13 ? -6.926 4.926 -6.242 1 93.94 13 PHE B CA 1
ATOM 681 C C . PHE B 1 13 ? -7.348 3.459 -6.223 1 93.94 13 PHE B C 1
ATOM 683 O O . PHE B 1 13 ? -7.125 2.732 -7.191 1 93.94 13 PHE B O 1
ATOM 690 N N . LEU B 1 14 ? -7.934 3.059 -5.098 1 95.5 14 LEU B N 1
ATOM 691 C CA . LEU B 1 14 ? -8.297 1.656 -4.926 1 95.5 14 LEU B CA 1
ATOM 692 C C . LEU B 1 14 ? -9.328 1.229 -5.969 1 95.5 14 LEU B C 1
ATOM 694 O O . LEU B 1 14 ? -9.25 0.118 -6.5 1 95.5 14 LEU B O 1
ATOM 698 N N . SER B 1 15 ? -10.203 2.143 -6.191 1 94.94 15 SER B N 1
ATOM 699 C CA . SER B 1 15 ? -11.18 1.868 -7.242 1 94.94 15 SER B CA 1
ATOM 700 C C . SER B 1 15 ? -10.508 1.743 -8.602 1 94.94 15 SER B C 1
ATOM 702 O O . SER B 1 15 ? -10.844 0.857 -9.391 1 94.94 15 SER B O 1
ATOM 704 N N . ASP B 1 16 ? -9.547 2.553 -8.859 1 95.75 16 ASP B N 1
ATOM 705 C CA . ASP B 1 16 ? -8.898 2.633 -10.164 1 95.75 16 ASP B CA 1
ATOM 706 C C . ASP B 1 16 ? -8.055 1.388 -10.438 1 95.75 16 ASP B C 1
ATOM 708 O O . ASP B 1 16 ? -7.871 1 -11.594 1 95.75 16 ASP B O 1
ATOM 712 N N . ILE B 1 17 ? -7.621 0.769 -9.414 1 96.44 17 ILE B N 1
ATOM 713 C CA . ILE B 1 17 ? -6.715 -0.349 -9.648 1 96.44 17 ILE B CA 1
ATOM 714 C C . ILE B 1 17 ? -7.5 -1.659 -9.656 1 96.44 17 ILE B C 1
ATOM 716 O O . ILE B 1 17 ? -6.922 -2.736 -9.82 1 96.44 17 ILE B O 1
ATOM 720 N N . THR B 1 18 ? -8.734 -1.625 -9.477 1 97.19 18 THR B N 1
ATOM 721 C CA . THR B 1 18 ? -9.539 -2.834 -9.617 1 97.19 18 THR B CA 1
ATOM 722 C C . THR B 1 18 ? -9.453 -3.383 -11.039 1 97.19 18 THR B C 1
ATOM 724 O O . THR B 1 18 ? -9.523 -2.623 -12.008 1 97.19 18 THR B O 1
ATOM 727 N N . ASN B 1 19 ? -9.266 -4.711 -11.156 1 98.31 19 ASN B N 1
ATOM 728 C CA . ASN B 1 19 ? -9.078 -5.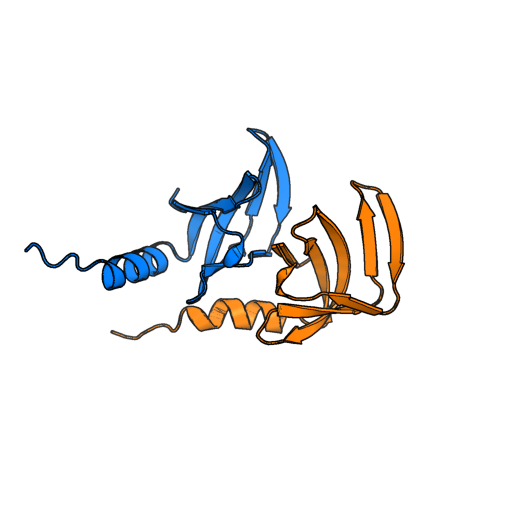457 -12.398 1 98.31 19 ASN B CA 1
ATOM 729 C C . ASN B 1 19 ? -7.711 -5.176 -13.016 1 98.31 19 ASN B C 1
ATOM 731 O O . ASN B 1 19 ? -7.516 -5.371 -14.219 1 98.31 19 ASN B O 1
ATOM 735 N N . SER B 1 20 ? -6.832 -4.574 -12.289 1 98.44 20 SER B N 1
ATOM 736 C CA . SER B 1 20 ? -5.461 -4.328 -12.719 1 98.44 20 SER B CA 1
ATOM 737 C C . SER B 1 20 ? -4.484 -5.27 -12.031 1 98.44 20 SER B C 1
ATOM 739 O O . SER B 1 20 ? -4.809 -5.863 -11 1 98.44 20 SER B O 1
ATOM 741 N N . SER B 1 21 ? -3.301 -5.434 -12.68 1 98.75 21 SER B N 1
ATOM 742 C CA . SER B 1 21 ? -2.207 -6.168 -12.047 1 98.75 21 SER B CA 1
ATOM 743 C C . SER B 1 21 ? -1.614 -5.387 -10.883 1 98.75 21 SER B C 1
ATOM 745 O O . SER B 1 21 ? -1.3 -4.203 -11.016 1 98.75 21 SER B O 1
ATOM 747 N N . VAL B 1 22 ? -1.501 -6.086 -9.727 1 98.75 22 VAL B N 1
ATOM 748 C CA . VAL B 1 22 ? -0.998 -5.402 -8.547 1 98.75 22 VAL B CA 1
ATOM 749 C C . VAL B 1 22 ? -0.009 -6.301 -7.805 1 98.75 22 VAL B C 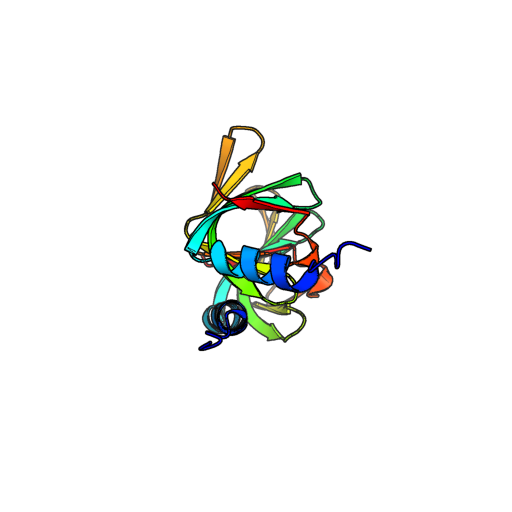1
ATOM 751 O O . VAL B 1 22 ? 0.068 -7.5 -8.078 1 98.75 22 VAL B O 1
ATOM 754 N N . ILE B 1 23 ? 0.8 -5.68 -6.973 1 98.5 23 ILE B N 1
ATOM 755 C CA . ILE B 1 23 ? 1.605 -6.328 -5.941 1 98.5 23 ILE B CA 1
ATOM 756 C C . ILE B 1 23 ? 0.998 -6.055 -4.57 1 98.5 23 ILE B C 1
ATOM 758 O O . ILE B 1 23 ? 0.661 -4.914 -4.246 1 98.5 23 ILE B O 1
ATOM 762 N N . VAL B 1 24 ? 0.789 -7.062 -3.785 1 98.62 24 VAL B N 1
ATOM 763 C CA . VAL B 1 24 ? 0.283 -6.93 -2.422 1 98.62 24 VAL B CA 1
ATOM 764 C C . VAL B 1 24 ? 1.31 -7.48 -1.434 1 98.62 24 VAL B C 1
ATOM 766 O O . VAL B 1 24 ? 1.729 -8.633 -1.541 1 98.62 24 VAL B O 1
ATOM 769 N N . LYS B 1 25 ? 1.725 -6.613 -0.538 1 98.06 25 LYS B N 1
ATOM 770 C CA . LYS B 1 25 ? 2.613 -7.008 0.551 1 98.06 25 LYS B CA 1
ATOM 771 C C . LYS B 1 25 ? 1.863 -7.062 1.879 1 98.06 25 LYS B C 1
ATOM 773 O O . LYS B 1 25 ? 1.073 -6.172 2.189 1 98.06 25 LYS B O 1
ATOM 778 N N . LEU B 1 26 ? 2.152 -8.133 2.641 1 97.38 26 LEU B N 1
ATOM 779 C CA . LEU B 1 26 ? 1.466 -8.32 3.914 1 97.38 26 LEU B CA 1
ATOM 780 C C . LEU B 1 26 ? 2.377 -7.961 5.082 1 97.38 26 LEU B C 1
ATOM 782 O O . LEU B 1 26 ? 3.596 -7.879 4.922 1 97.38 26 LEU B O 1
ATOM 786 N N . ASN B 1 27 ? 1.759 -7.867 6.188 1 96.06 27 ASN B N 1
ATOM 787 C CA . ASN B 1 27 ? 2.475 -7.488 7.402 1 96.06 27 ASN B CA 1
ATOM 788 C C . ASN B 1 27 ? 3.52 -8.531 7.785 1 96.06 27 ASN B C 1
ATOM 790 O O . ASN B 1 27 ? 4.562 -8.195 8.352 1 96.06 27 ASN B O 1
ATOM 794 N N . ASN B 1 28 ? 3.293 -9.703 7.488 1 93.5 28 ASN B N 1
ATOM 795 C CA . ASN B 1 28 ? 4.207 -10.773 7.863 1 93.5 28 ASN B CA 1
ATOM 796 C C . ASN B 1 28 ? 5.312 -10.961 6.828 1 93.5 28 ASN B C 1
ATOM 798 O O . ASN B 1 28 ? 6.109 -11.898 6.922 1 93.5 28 ASN B O 1
ATOM 802 N N . GLY B 1 29 ? 5.258 -10.203 5.777 1 92.75 29 GLY B N 1
ATOM 803 C CA . GLY B 1 29 ? 6.34 -10.227 4.805 1 92.75 29 GLY B CA 1
ATOM 804 C C . GLY B 1 29 ? 5.977 -10.961 3.527 1 92.75 29 GLY B C 1
ATOM 805 O O . GLY B 1 29 ? 6.68 -10.852 2.521 1 92.75 29 GLY B O 1
ATOM 806 N N . PHE B 1 30 ? 4.867 -11.633 3.539 1 95.12 30 PHE B N 1
ATOM 807 C CA . PHE B 1 30 ? 4.453 -12.344 2.334 1 95.12 30 PHE B CA 1
ATOM 808 C C . PHE B 1 30 ? 4.043 -11.359 1.243 1 95.12 30 PHE B C 1
ATOM 810 O O . PHE B 1 30 ? 3.502 -10.289 1.536 1 95.12 30 PHE B O 1
ATOM 817 N N . GLU B 1 31 ? 4.293 -11.781 0.024 1 97.94 31 GLU B N 1
ATOM 818 C CA . GLU B 1 31 ? 4.031 -10.93 -1.132 1 97.94 31 GLU B CA 1
ATOM 819 C C . GLU B 1 31 ? 3.309 -11.695 -2.234 1 97.94 31 GLU B C 1
ATOM 821 O O . GLU B 1 31 ? 3.646 -12.852 -2.518 1 97.94 31 GLU B O 1
ATOM 826 N N . TYR B 1 32 ? 2.373 -11.031 -2.828 1 98.56 32 TYR B N 1
ATOM 827 C CA . TYR B 1 32 ? 1.586 -11.625 -3.902 1 98.56 32 TYR B CA 1
ATOM 828 C C . TYR B 1 32 ? 1.521 -10.695 -5.109 1 98.56 32 TYR B C 1
ATOM 830 O O . TYR B 1 32 ? 1.389 -9.484 -4.957 1 98.56 32 TYR B O 1
ATOM 838 N N . HIS B 1 33 ? 1.64 -11.258 -6.273 1 98.69 33 HIS B N 1
ATOM 839 C CA . HIS B 1 33 ? 1.381 -10.586 -7.543 1 98.69 33 HIS B CA 1
ATOM 840 C C . HIS B 1 33 ? 0.144 -11.156 -8.227 1 98.69 33 HIS B C 1
ATOM 842 O O . HIS B 1 33 ? -0.015 -12.383 -8.312 1 98.69 33 HIS B O 1
ATOM 848 N N . GLY B 1 34 ? -0.745 -10.32 -8.625 1 98.69 34 GLY B N 1
ATOM 849 C CA . GLY B 1 34 ? -1.935 -10.812 -9.305 1 98.69 34 GLY B CA 1
ATOM 850 C C . GLY B 1 34 ? -2.846 -9.703 -9.797 1 98.69 34 GLY B C 1
ATOM 851 O O . GLY B 1 34 ? -2.449 -8.531 -9.828 1 98.69 34 GLY B O 1
ATOM 852 N N . VAL B 1 35 ? -4.055 -10.086 -10.273 1 98.88 35 VAL B N 1
ATOM 853 C CA . VAL B 1 35 ? -5.07 -9.133 -10.719 1 98.88 35 VAL B CA 1
ATOM 854 C C . VAL B 1 35 ? -6.047 -8.859 -9.578 1 98.88 35 VAL B C 1
ATOM 856 O O . VAL B 1 35 ? -6.656 -9.781 -9.039 1 98.88 35 VAL B O 1
ATOM 859 N N . LEU B 1 36 ? -6.156 -7.605 -9.234 1 98.81 36 LEU B N 1
ATOM 860 C CA . LEU B 1 36 ? -7.109 -7.23 -8.195 1 98.81 36 LEU B CA 1
ATOM 861 C C . LEU B 1 36 ? -8.539 -7.301 -8.727 1 98.81 36 LEU B C 1
ATOM 863 O O . LEU B 1 36 ? -8.961 -6.449 -9.508 1 98.81 36 LEU B O 1
ATOM 867 N N . SER B 1 37 ? -9.25 -8.195 -8.219 1 98.62 37 SER B N 1
ATOM 868 C CA . SER B 1 37 ? -10.602 -8.352 -8.75 1 98.62 37 SER B CA 1
ATOM 869 C C . SER B 1 37 ? -11.617 -7.613 -7.883 1 98.62 37 SER B C 1
ATOM 871 O O . SER B 1 37 ? -12.664 -7.191 -8.375 1 98.62 37 SER B O 1
ATOM 873 N N . SER B 1 38 ? -11.305 -7.609 -6.559 1 97.94 38 SER B N 1
ATOM 874 C CA . SER B 1 38 ? -12.227 -6.93 -5.656 1 97.94 38 SER B CA 1
ATOM 875 C C . SER B 1 38 ? -11.5 -6.359 -4.445 1 97.94 38 SER B C 1
ATOM 877 O O . SER B 1 38 ? -10.484 -6.918 -4.004 1 97.94 38 SER B O 1
ATOM 879 N N . ILE B 1 39 ? -12 -5.223 -3.918 1 97.25 39 ILE B N 1
ATOM 880 C CA . ILE B 1 39 ? -11.539 -4.617 -2.674 1 97.25 39 ILE B CA 1
ATOM 881 C C . ILE B 1 39 ? -12.703 -3.926 -1.974 1 97.25 39 ILE B C 1
ATOM 883 O O . ILE B 1 39 ? -13.508 -3.242 -2.615 1 97.25 39 ILE B O 1
ATOM 887 N N . ASP B 1 40 ? -12.789 -4.086 -0.717 1 94.12 40 ASP B N 1
ATOM 888 C CA . ASP B 1 40 ? -13.914 -3.461 -0.016 1 94.12 40 ASP B CA 1
ATOM 889 C C . ASP B 1 40 ? -13.422 -2.359 0.925 1 94.12 40 ASP B C 1
ATOM 891 O O . ASP B 1 40 ? -12.25 -1.979 0.891 1 94.12 40 ASP B O 1
ATOM 895 N N . GLY B 1 41 ? -14.273 -1.782 1.715 1 87.88 41 GLY B N 1
ATOM 896 C CA . GLY B 1 41 ? -13.977 -0.623 2.541 1 87.88 41 GLY B CA 1
ATOM 897 C C . GLY B 1 41 ? -12.984 -0.919 3.652 1 87.88 41 GLY B C 1
ATOM 898 O O . GLY B 1 41 ? -12.398 -0.002 4.23 1 87.88 41 GLY B O 1
ATOM 899 N N . PHE B 1 42 ? -12.742 -2.143 4.031 1 88.62 42 PHE B N 1
ATOM 900 C CA . PHE B 1 42 ? -11.789 -2.562 5.055 1 88.62 42 PHE B CA 1
ATOM 901 C C . PHE B 1 42 ? -10.492 -3.059 4.418 1 88.62 42 PHE B C 1
ATOM 903 O O . PHE B 1 42 ? -9.656 -3.664 5.09 1 88.62 42 PHE B O 1
ATOM 910 N N . MET B 1 43 ? -10.352 -2.912 3.035 1 92.88 43 MET B N 1
ATOM 911 C CA . MET B 1 43 ? -9.203 -3.283 2.213 1 92.88 43 MET B CA 1
ATOM 912 C C . MET B 1 43 ? -9.031 -4.797 2.1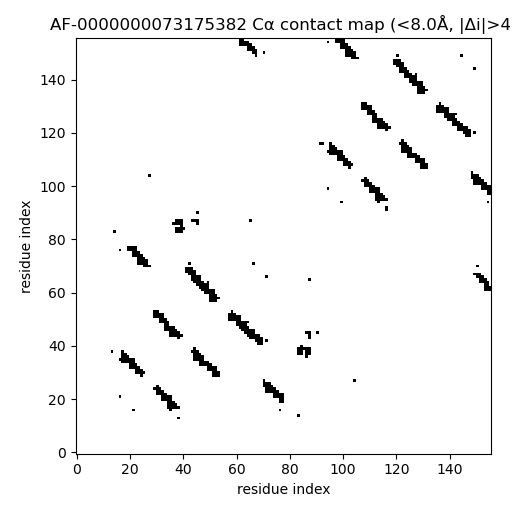7 1 92.88 43 MET B C 1
ATOM 914 O O . MET B 1 43 ? -7.906 -5.297 2.082 1 92.88 43 MET B O 1
ATOM 918 N N . ASN B 1 44 ? -10.172 -5.531 2.502 1 96.88 44 ASN B N 1
ATOM 919 C CA . ASN B 1 44 ? -10.18 -6.926 2.08 1 96.88 44 ASN B CA 1
ATOM 920 C C . ASN B 1 44 ? -10.102 -7.055 0.562 1 96.88 44 ASN B C 1
ATOM 922 O O . ASN B 1 44 ? -10.805 -6.352 -0.162 1 96.88 44 ASN B O 1
ATOM 926 N N . ILE B 1 45 ? -9.289 -8.055 0.158 1 98.31 45 ILE B N 1
ATOM 927 C CA . ILE B 1 45 ? -9.102 -8.047 -1.289 1 98.31 45 ILE B CA 1
ATOM 928 C C . ILE B 1 45 ? -9.234 -9.461 -1.836 1 98.31 45 ILE B C 1
ATOM 930 O O . ILE B 1 45 ? -9.031 -10.438 -1.109 1 98.31 45 ILE B O 1
ATOM 934 N N . VAL B 1 46 ? -9.664 -9.531 -3.039 1 98.81 46 VAL B N 1
ATOM 935 C CA . VAL B 1 46 ? -9.625 -10.758 -3.83 1 98.81 46 VAL B CA 1
ATOM 936 C C . VAL B 1 46 ? -8.68 -10.586 -5.016 1 98.81 46 VAL B C 1
ATOM 938 O O . VAL B 1 46 ? -8.812 -9.625 -5.785 1 98.81 46 VAL B O 1
ATOM 941 N N . LEU B 1 47 ? -7.754 -11.508 -5.125 1 98.81 47 LEU B N 1
ATOM 942 C CA . LEU B 1 47 ? -6.828 -11.539 -6.254 1 98.81 47 LEU B CA 1
ATOM 943 C C . LEU B 1 47 ? -7.121 -12.727 -7.168 1 98.81 47 LEU B C 1
ATOM 945 O O . LEU B 1 47 ? -7.434 -13.82 -6.688 1 98.81 47 LEU B O 1
ATOM 949 N N . GLU B 1 48 ? -7.031 -12.445 -8.414 1 98.81 48 GLU B N 1
ATOM 950 C CA . GLU B 1 48 ? -7.113 -13.516 -9.406 1 98.81 48 GLU B CA 1
ATOM 951 C C . GLU B 1 48 ? -5.746 -13.805 -10.016 1 98.81 48 GLU B C 1
ATOM 953 O O . GLU B 1 48 ? -4.922 -12.898 -10.164 1 98.81 48 GLU B O 1
ATOM 958 N N . ASN B 1 49 ? -5.539 -15.164 -10.391 1 98.56 49 ASN B N 1
ATOM 959 C CA . ASN B 1 49 ? -4.316 -15.602 -11.055 1 98.56 49 ASN B CA 1
ATOM 960 C C . ASN B 1 49 ? -3.074 -15.047 -10.359 1 98.56 49 ASN B C 1
ATOM 962 O O . ASN B 1 49 ? -2.221 -14.43 -11.008 1 98.56 49 ASN B O 1
ATOM 966 N N . SER B 1 50 ? -2.998 -15.375 -9.023 1 98.69 50 SER B N 1
ATOM 967 C CA . SER B 1 50 ? -1.94 -14.742 -8.242 1 98.69 50 SER B CA 1
ATOM 968 C C . SER B 1 50 ? -0.814 -15.719 -7.934 1 98.69 50 SER B C 1
ATOM 970 O O . SER B 1 50 ? -1.024 -16.938 -7.938 1 98.69 50 SER B O 1
ATOM 972 N N . ILE B 1 51 ? 0.321 -15.156 -7.785 1 98.56 51 ILE B N 1
ATOM 973 C CA . ILE B 1 51 ? 1.506 -15.922 -7.422 1 98.56 51 ILE B CA 1
ATOM 974 C C . ILE B 1 51 ? 2.072 -15.406 -6.102 1 98.56 51 ILE B C 1
ATOM 976 O O . ILE B 1 51 ? 2.084 -14.195 -5.855 1 98.56 51 ILE B O 1
ATOM 980 N N . GLU B 1 52 ? 2.418 -16.281 -5.262 1 98.44 52 GLU B N 1
ATOM 981 C CA . GLU B 1 52 ? 3.135 -15.961 -4.031 1 98.44 52 GLU B CA 1
ATOM 982 C C . GLU B 1 52 ? 4.637 -15.836 -4.285 1 98.44 52 GLU B C 1
ATOM 984 O O . GLU B 1 52 ? 5.242 -16.719 -4.898 1 98.44 52 GLU B O 1
ATOM 989 N N . MET B 1 53 ? 5.164 -14.773 -3.787 1 97.38 53 MET B N 1
ATOM 990 C CA . MET B 1 53 ? 6.582 -14.5 -3.998 1 97.38 53 MET B CA 1
ATOM 991 C C . MET B 1 53 ? 7.359 -14.617 -2.689 1 97.38 53 MET B C 1
ATOM 993 O O . MET B 1 53 ? 6.922 -14.102 -1.656 1 97.38 53 MET B O 1
ATOM 997 N N . VAL B 1 54 ? 8.523 -15.258 -2.689 1 94.19 54 VAL B N 1
ATOM 998 C CA . VAL B 1 54 ? 9.539 -15.203 -1.645 1 94.19 54 VAL B CA 1
ATOM 999 C C . VAL B 1 54 ? 10.867 -14.719 -2.238 1 94.19 54 VAL B C 1
ATOM 1001 O O . VAL B 1 54 ? 11.531 -15.461 -2.959 1 94.19 54 VAL B O 1
ATOM 1004 N N . GLY B 1 55 ? 11.125 -13.414 -1.845 1 87.56 55 GLY B N 1
ATOM 1005 C CA . GLY B 1 55 ? 12.219 -12.812 -2.594 1 87.56 55 GLY B CA 1
ATOM 1006 C C . GLY B 1 55 ? 11.938 -12.711 -4.082 1 87.56 55 GLY B C 1
ATOM 1007 O O . GLY B 1 55 ? 10.914 -12.156 -4.484 1 87.56 55 GLY B O 1
ATOM 1008 N N . SER B 1 56 ? 12.75 -13.203 -4.918 1 88.31 56 SER B N 1
ATOM 1009 C CA . SER B 1 56 ? 12.578 -13.125 -6.367 1 88.31 56 SER B CA 1
ATOM 1010 C C . SER B 1 56 ? 12 -14.422 -6.926 1 88.31 56 SER B C 1
ATOM 1012 O O . SER B 1 56 ? 11.953 -14.609 -8.141 1 88.31 56 SER B O 1
ATOM 1014 N N . LYS B 1 57 ? 11.523 -15.242 -6.02 1 95.5 57 LYS B N 1
ATOM 1015 C CA . LYS B 1 57 ? 11.086 -16.562 -6.48 1 95.5 57 LYS B CA 1
ATOM 1016 C C . LYS B 1 57 ? 9.578 -16.719 -6.332 1 95.5 57 LYS B C 1
ATOM 1018 O O . LYS B 1 57 ? 9.008 -16.391 -5.293 1 95.5 57 LYS B O 1
ATOM 1023 N N . GLU B 1 58 ? 9.047 -17.297 -7.359 1 96.94 58 GLU B N 1
ATOM 1024 C CA . GLU B 1 58 ? 7.656 -17.719 -7.285 1 96.94 58 GLU B CA 1
ATOM 1025 C C . GLU B 1 58 ? 7.527 -19.078 -6.598 1 96.94 58 GLU B C 1
ATOM 1027 O O . GLU B 1 58 ? 8.156 -20.047 -7.016 1 96.94 58 GLU B O 1
ATOM 1032 N N . ILE B 1 59 ? 6.684 -19.156 -5.559 1 96.69 59 ILE B N 1
ATOM 1033 C CA . ILE B 1 59 ? 6.688 -20.422 -4.816 1 96.69 59 ILE B CA 1
ATOM 1034 C C . ILE B 1 59 ? 5.332 -21.094 -4.957 1 96.69 59 ILE B C 1
ATOM 1036 O O . ILE B 1 59 ? 5.211 -22.312 -4.719 1 96.69 59 ILE B O 1
ATOM 1040 N N . ARG B 1 60 ? 4.258 -20.375 -5.293 1 97.38 60 ARG B N 1
ATOM 1041 C CA . ARG B 1 60 ? 2.924 -20.953 -5.387 1 97.38 60 ARG B CA 1
ATOM 1042 C C . ARG B 1 60 ? 2.006 -20.094 -6.242 1 97.38 60 ARG B C 1
ATOM 1044 O O . ARG B 1 60 ? 2.143 -18.859 -6.266 1 97.38 60 ARG B O 1
ATOM 1051 N N . LYS B 1 61 ? 1.075 -20.688 -6.895 1 98.31 61 LYS B N 1
ATOM 1052 C CA . LYS B 1 61 ? 0.077 -20 -7.703 1 98.31 61 LYS B CA 1
ATOM 1053 C C . LYS B 1 61 ? -1.328 -20.203 -7.148 1 98.31 61 LYS B C 1
ATOM 1055 O O . LYS B 1 61 ? -1.65 -21.297 -6.668 1 98.31 61 LYS B O 1
ATOM 1060 N N . TYR B 1 62 ? -2.115 -19.234 -7.184 1 98.31 62 TYR B N 1
ATOM 1061 C CA . TYR B 1 62 ? -3.518 -19.297 -6.785 1 98.31 62 TYR B CA 1
ATOM 1062 C C . TYR B 1 62 ? -4.422 -18.781 -7.898 1 98.31 62 TYR B C 1
ATOM 1064 O O . TYR B 1 62 ? -4.172 -17.703 -8.461 1 98.31 62 TYR B O 1
ATOM 1072 N N . ASN B 1 63 ? -5.43 -19.531 -8.164 1 98.5 63 ASN B N 1
ATOM 1073 C CA . ASN B 1 63 ? -6.422 -19.031 -9.102 1 98.5 63 ASN B CA 1
ATOM 1074 C C . ASN B 1 63 ? -7.176 -17.828 -8.523 1 98.5 63 ASN B C 1
ATOM 1076 O O . ASN B 1 63 ? -7.391 -16.828 -9.219 1 98.5 63 ASN B O 1
ATOM 1080 N N . GLU B 1 64 ? -7.645 -17.984 -7.301 1 98.69 64 GLU B N 1
ATOM 1081 C CA . GLU B 1 64 ? -8.312 -16.938 -6.527 1 98.69 64 GLU B CA 1
ATOM 1082 C C . GLU B 1 64 ? -7.809 -16.906 -5.086 1 98.69 64 GLU B C 1
ATOM 1084 O O . GLU B 1 64 ? -7.652 -17.969 -4.461 1 98.69 64 GLU B O 1
ATOM 1089 N N . LEU B 1 65 ? -7.512 -15.734 -4.605 1 98.69 65 LEU B N 1
ATOM 1090 C CA . LEU B 1 65 ? -6.941 -15.555 -3.277 1 98.69 65 LEU B CA 1
ATOM 1091 C C . LEU B 1 65 ? -7.645 -14.422 -2.535 1 98.69 65 LEU B C 1
ATOM 1093 O O . LEU B 1 65 ? -7.719 -13.297 -3.035 1 98.69 65 LEU B O 1
ATOM 1097 N N . PHE B 1 66 ? -8.219 -14.742 -1.391 1 98.75 66 PHE B N 1
ATOM 1098 C CA . PHE B 1 66 ? -8.789 -13.727 -0.514 1 98.75 66 PHE B CA 1
ATOM 1099 C C . PHE B 1 66 ? -7.801 -13.344 0.583 1 98.75 66 PHE B C 1
ATOM 1101 O O . PHE B 1 66 ? -7.227 -14.211 1.24 1 98.75 66 PHE B O 1
ATOM 1108 N N . VAL B 1 67 ? -7.527 -12.055 0.756 1 98.44 67 VAL B N 1
ATOM 1109 C CA . VAL B 1 67 ? -6.645 -11.547 1.802 1 98.44 67 VAL B CA 1
ATOM 1110 C C . VAL B 1 67 ? -7.402 -10.562 2.688 1 98.44 67 VAL B C 1
ATOM 1112 O O . VAL B 1 67 ? -8.016 -9.617 2.188 1 98.44 67 VAL B O 1
ATOM 1115 N N . ARG B 1 68 ? -7.332 -10.742 3.973 1 97.19 68 ARG B N 1
ATOM 1116 C CA . ARG B 1 68 ? -7.945 -9.82 4.922 1 97.19 68 ARG B CA 1
ATOM 1117 C C . ARG B 1 68 ? -7.203 -8.492 4.949 1 97.19 68 ARG B C 1
ATOM 1119 O O . ARG B 1 68 ? -5.973 -8.461 4.98 1 97.19 68 ARG B O 1
ATOM 1126 N N . GLY B 1 69 ? -8.016 -7.465 4.988 1 96.56 69 GLY B N 1
ATOM 1127 C CA . GLY B 1 69 ? -7.48 -6.113 4.914 1 96.56 69 GLY B CA 1
ATOM 1128 C C . GLY B 1 69 ? -6.508 -5.793 6.035 1 96.56 69 GLY B C 1
ATOM 1129 O O . GLY B 1 69 ? -5.512 -5.098 5.82 1 96.56 69 GLY B O 1
ATOM 1130 N N . ASN B 1 70 ? -6.684 -6.355 7.191 1 94.44 70 ASN B N 1
ATOM 1131 C CA . ASN B 1 70 ? -5.879 -6.047 8.367 1 94.44 70 ASN B CA 1
ATOM 1132 C C . ASN B 1 70 ? -4.449 -6.555 8.219 1 94.44 70 ASN B C 1
ATOM 1134 O O . ASN B 1 70 ? -3.547 -6.102 8.922 1 94.44 70 ASN B O 1
ATOM 1138 N N . ASN B 1 71 ? -4.266 -7.441 7.316 1 96.88 71 ASN B N 1
ATOM 1139 C CA . ASN B 1 71 ? -2.939 -8.016 7.121 1 96.88 71 ASN B CA 1
ATOM 1140 C C . ASN B 1 71 ? -2.184 -7.309 6 1 96.88 71 ASN B C 1
ATOM 1142 O O . ASN B 1 71 ? -0.998 -7.566 5.785 1 96.88 71 ASN B O 1
ATOM 1146 N N . VAL B 1 72 ? -2.906 -6.477 5.227 1 97.81 72 VAL B N 1
ATOM 1147 C CA . VAL B 1 72 ? -2.291 -5.812 4.082 1 97.81 72 VAL B CA 1
ATOM 1148 C C . VAL B 1 72 ? -1.426 -4.648 4.562 1 97.81 72 VAL B C 1
ATOM 1150 O O . VAL B 1 72 ? -1.899 -3.777 5.297 1 97.81 72 VAL B O 1
ATOM 1153 N N . MET B 1 73 ? -0.161 -4.691 4.188 1 97.88 73 MET B N 1
ATOM 1154 C CA . MET B 1 73 ? 0.744 -3.574 4.441 1 97.88 73 MET B CA 1
ATOM 1155 C C . MET B 1 73 ? 0.654 -2.535 3.33 1 97.88 73 MET B C 1
ATOM 1157 O O . MET B 1 73 ? 0.389 -1.361 3.59 1 97.88 73 MET B O 1
ATOM 1161 N N . TYR B 1 74 ? 0.807 -2.938 2.119 1 98.38 74 TYR B N 1
ATOM 1162 C CA . TYR B 1 74 ? 0.666 -1.994 1.015 1 98.38 74 TYR B CA 1
ATOM 1163 C C . TYR B 1 74 ? 0.202 -2.703 -0.252 1 98.38 74 TYR B C 1
ATOM 1165 O O . TYR B 1 74 ? 0.266 -3.932 -0.343 1 98.38 74 TYR B O 1
ATOM 1173 N N . ILE B 1 75 ? -0.354 -1.988 -1.191 1 98.5 75 ILE B N 1
ATOM 1174 C CA . ILE B 1 75 ? -0.72 -2.4 -2.541 1 98.5 75 ILE B CA 1
ATOM 1175 C C . ILE B 1 75 ? -0.053 -1.48 -3.561 1 98.5 75 ILE B C 1
ATOM 1177 O O . ILE B 1 75 ? -0.136 -0.255 -3.449 1 98.5 75 ILE B O 1
ATOM 1181 N N . ALA B 1 76 ? 0.604 -2.035 -4.516 1 98.38 76 ALA B N 1
ATOM 1182 C CA . ALA B 1 76 ? 1.244 -1.271 -5.582 1 98.38 76 ALA B CA 1
ATOM 1183 C C . ALA B 1 76 ? 0.698 -1.672 -6.949 1 98.38 76 ALA B C 1
ATOM 1185 O O . ALA B 1 76 ? 0.458 -2.854 -7.207 1 98.38 76 ALA B O 1
ATOM 1186 N N . SER B 1 77 ? 0.475 -0.633 -7.781 1 97.12 77 SER B N 1
ATOM 1187 C CA . SER B 1 77 ? 0.122 -0.927 -9.164 1 97.12 77 SER B CA 1
ATOM 1188 C C . SER B 1 77 ? 1.345 -1.361 -9.969 1 97.12 77 SER B C 1
ATOM 1190 O O . SER B 1 77 ? 2.455 -0.885 -9.727 1 97.12 77 SER B O 1
ATOM 1192 N N . GLN B 1 78 ? 1.11 -2.297 -10.883 1 92 78 GLN B N 1
ATOM 1193 C CA . GLN B 1 78 ? 2.201 -2.746 -11.742 1 92 78 GLN B CA 1
ATOM 1194 C C . GLN B 1 78 ? 2.164 -2.037 -13.094 1 92 78 GLN B C 1
ATOM 1196 O O . GLN B 1 78 ? 1.099 -1.622 -13.547 1 92 78 GLN B O 1
#

pLDDT: mean 90.92, std 15.77, range [28.81, 98.88]

Sequence (156 aa):
MSAVPTSASTSNFLSDITNSSVIVKLNNGFEYHGVLSSIDGFMNIVLENSIEMVGSKEIRKYNELFVRGNNVMYIASQMSAVPTSASTSNFLSDITNSSVIVKLNNGFEYHGVLSSIDGFMNIVLENSIEMVGSKEIRKYNELFVRGNNVMYIASQ

Foldseek 3Di:
DPPPVPPVVVVVVVVVQAQAWKWWAWPVGKIKTFHWPDADPLRWTKGAFMFIDDPPDTDDTDRIDTDGSVGTPDMGTD/DPCPVVVVVVVVVVVVQAQAWKWWAWPVGKIKTFHWPDADPLRWTKGAFMFIDDPPDTDDTDRIDTDGSVGTPDMGGD